Protein AF-U3M0C7-F1 (afdb_monomer)

InterPro domains:
  IPR016087 Chalcone isomerase [PF02431] (1-88)
  IPR016088 Chalcone isomerase, 3-layer sandwich [G3DSA:3.50.70.10] (1-88)
  IPR036298 Chalcone isomerase superfamily [SSF54626] (1-87)
  IPR044164 Chalcone--flavonone isomerase [PTHR28039] (1-88)

Radius of gyration: 12.87 Å; Cα contacts (8 Å, |Δi|>4): 120; chains: 1; bounding box: 29×24×34 Å

pLDDT: mean 89.0, std 5.52, range [64.88, 94.88]

Secondary structure (DSSP, 8-state):
-HHHHHHHHHHHHHHHHHHT---HHHHHHHHHHHHHHSS----TT-EEEEEE-TTSEEEEEEESSSPPPSS--EEEE-HHHHHHHHH-

Organism: NCBI:txid672235

Sequence (88 aa):
GEQYAEKVTENCVAFWKAVGLYTDAEGVAVEKFKEVFKPETFPRGASILFTHSPTGILTVAFSKDSSVPAAGGVAIENKPLCEAVLES

Structure (mmCIF, N/CA/C/O backbone):
data_AF-U3M0C7-F1
#
_entry.id   AF-U3M0C7-F1
#
loop_
_atom_site.group_PDB
_atom_site.id
_atom_site.type_symbol
_atom_site.label_atom_id
_atom_site.label_alt_id
_atom_site.label_comp_id
_atom_site.label_asym_id
_atom_site.label_entity_id
_atom_site.label_seq_id
_atom_site.pdbx_PDB_ins_code
_atom_site.Cartn_x
_atom_site.Cartn_y
_atom_site.Cartn_z
_atom_site.occupancy
_atom_site.B_iso_or_equiv
_atom_site.auth_seq_id
_atom_site.auth_comp_id
_atom_site.auth_asym_id
_atom_site.auth_atom_id
_atom_site.pdbx_PDB_model_num
ATOM 1 N N . GLY A 1 1 ? 7.262 7.006 -9.264 1.00 77.69 1 GLY A N 1
ATOM 2 C CA . GLY A 1 1 ? 6.721 6.118 -8.231 1.00 77.69 1 GLY A CA 1
ATOM 3 C C . GLY A 1 1 ? 5.840 6.894 -7.294 1.00 77.69 1 GLY A C 1
ATOM 4 O O . GLY A 1 1 ? 4.651 6.621 -7.224 1.00 77.69 1 GLY A O 1
ATOM 5 N N . GLU A 1 2 ? 6.416 7.911 -6.664 1.00 82.50 2 GLU A N 1
ATOM 6 C CA . GLU A 1 2 ? 5.758 8.824 -5.720 1.00 82.50 2 GLU A CA 1
ATOM 7 C C . GLU A 1 2 ? 4.364 9.313 -6.158 1.00 82.50 2 GLU A C 1
ATOM 9 O O . GLU A 1 2 ? 3.404 9.081 -5.437 1.00 82.50 2 GLU A O 1
ATOM 14 N N . GLN A 1 3 ? 4.209 9.853 -7.375 1.00 84.56 3 GLN A N 1
ATOM 15 C CA . GLN A 1 3 ? 2.905 10.332 -7.881 1.00 84.56 3 GLN A CA 1
ATOM 16 C C . GLN A 1 3 ? 1.804 9.257 -7.892 1.00 84.56 3 GLN A C 1
ATOM 18 O O . GLN A 1 3 ? 0.641 9.547 -7.620 1.00 84.56 3 GLN A O 1
ATOM 23 N N . TYR A 1 4 ? 2.161 8.008 -8.213 1.00 86.44 4 TYR A N 1
ATOM 24 C CA . TYR A 1 4 ? 1.214 6.894 -8.175 1.00 86.44 4 TYR A CA 1
ATOM 25 C C . TYR A 1 4 ? 0.831 6.577 -6.726 1.00 86.44 4 TYR A C 1
ATOM 27 O O . TYR A 1 4 ? -0.351 6.452 -6.408 1.00 86.44 4 TYR A O 1
ATOM 35 N N . ALA A 1 5 ? 1.825 6.507 -5.837 1.00 87.12 5 ALA A N 1
ATOM 36 C CA . ALA A 1 5 ? 1.588 6.191 -4.438 1.00 87.12 5 ALA A CA 1
ATOM 37 C C . ALA A 1 5 ? 0.766 7.263 -3.715 1.00 87.12 5 ALA A C 1
ATOM 39 O O . AL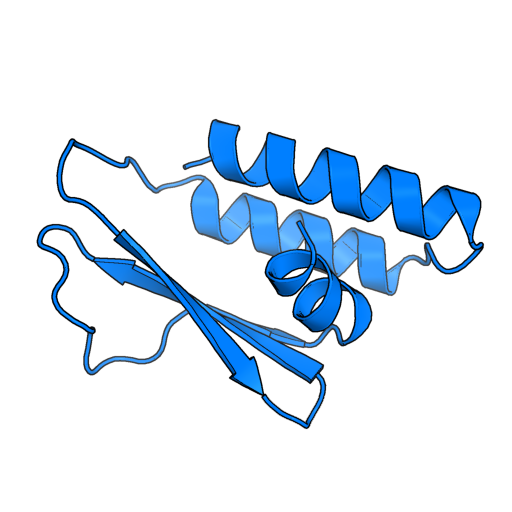A A 1 5 ? -0.108 6.928 -2.917 1.00 87.12 5 ALA A O 1
ATOM 40 N N . GLU A 1 6 ? 0.988 8.542 -4.018 1.00 89.00 6 GLU A N 1
ATOM 41 C CA . GLU A 1 6 ? 0.162 9.635 -3.506 1.00 89.00 6 GLU A CA 1
ATOM 42 C C . GLU A 1 6 ? -1.298 9.470 -3.909 1.00 89.00 6 GLU A C 1
ATOM 44 O O . GLU A 1 6 ? -2.172 9.564 -3.051 1.00 89.00 6 GLU A O 1
ATOM 49 N N . LYS A 1 7 ? -1.568 9.152 -5.180 1.00 88.56 7 LYS A N 1
ATOM 50 C CA . LYS A 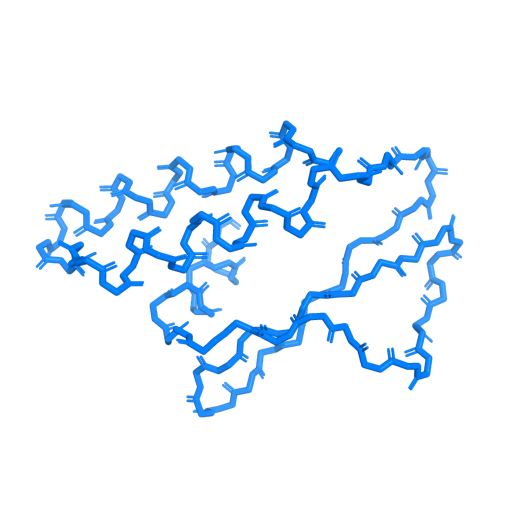1 7 ? -2.946 9.041 -5.661 1.00 88.56 7 LYS A CA 1
ATOM 51 C C . LYS A 1 7 ? -3.694 7.855 -5.057 1.00 88.56 7 LYS A C 1
ATOM 53 O O . LYS A 1 7 ? -4.841 8.013 -4.647 1.00 88.56 7 LYS A O 1
ATOM 58 N N . VAL A 1 8 ? -3.043 6.694 -4.964 1.00 87.06 8 VAL A N 1
ATOM 59 C CA . VAL A 1 8 ? -3.630 5.504 -4.324 1.00 87.06 8 VAL A CA 1
ATOM 60 C C . VAL A 1 8 ? -3.904 5.782 -2.847 1.00 87.06 8 VAL A C 1
ATOM 62 O O . VAL A 1 8 ? -5.011 5.566 -2.361 1.00 87.06 8 VAL A O 1
ATOM 65 N N . THR A 1 9 ? -2.924 6.333 -2.128 1.00 87.81 9 THR A N 1
ATOM 66 C CA . THR A 1 9 ? -3.076 6.581 -0.687 1.00 87.81 9 THR A CA 1
ATOM 67 C C . THR A 1 9 ? -4.068 7.699 -0.365 1.00 87.81 9 THR A C 1
ATOM 69 O O . THR A 1 9 ? -4.724 7.623 0.669 1.00 87.81 9 THR A O 1
ATOM 72 N N . GLU A 1 10 ? -4.238 8.701 -1.233 1.00 90.25 10 GLU A N 1
ATOM 73 C CA . GLU A 1 10 ? -5.275 9.732 -1.090 1.00 90.25 10 GLU A CA 1
ATOM 74 C C . GLU A 1 10 ? -6.676 9.104 -1.037 1.00 90.25 10 GLU A C 1
ATOM 76 O O . GLU A 1 10 ? -7.443 9.389 -0.113 1.00 90.25 10 GLU A O 1
ATOM 81 N N . ASN A 1 11 ? -6.976 8.201 -1.977 1.00 87.56 11 ASN A N 1
ATOM 82 C CA . ASN A 1 11 ? -8.256 7.495 -2.031 1.00 87.56 11 ASN A CA 1
ATOM 83 C C . ASN A 1 11 ? -8.466 6.618 -0.785 1.00 87.56 11 ASN A C 1
ATOM 85 O O . ASN A 1 11 ? -9.519 6.702 -0.148 1.00 87.56 11 ASN A O 1
ATOM 89 N N . CYS A 1 12 ? -7.451 5.840 -0.388 1.00 87.81 12 CYS A N 1
ATOM 90 C CA . CYS A 1 12 ? -7.525 4.975 0.793 1.00 87.81 12 CYS A CA 1
ATOM 91 C C . CYS A 1 12 ? -7.780 5.777 2.079 1.00 87.81 12 CYS A C 1
ATOM 93 O O . CYS A 1 12 ? -8.672 5.451 2.862 1.00 87.81 12 CYS A O 1
ATOM 95 N N . VAL A 1 13 ? -7.038 6.872 2.285 1.00 90.12 13 VAL A N 1
ATOM 96 C CA . VAL A 1 13 ? -7.164 7.716 3.483 1.00 90.12 13 VAL A CA 1
ATOM 97 C C . VAL A 1 13 ? -8.520 8.416 3.530 1.00 90.12 13 VAL A C 1
ATOM 99 O O . VAL A 1 13 ? -9.117 8.511 4.605 1.00 90.12 13 VAL A O 1
ATOM 102 N N . ALA A 1 14 ? -9.024 8.907 2.394 1.00 90.06 14 ALA A N 1
ATOM 103 C CA . ALA A 1 14 ? -10.347 9.521 2.328 1.00 90.06 14 ALA A CA 1
ATOM 104 C C . ALA A 1 14 ? -11.446 8.523 2.722 1.00 90.06 14 ALA A C 1
ATOM 106 O O . ALA A 1 14 ? -12.300 8.848 3.551 1.00 90.06 14 ALA A O 1
ATOM 107 N N . PHE A 1 15 ? -11.378 7.297 2.194 1.00 87.81 15 PHE A N 1
ATOM 108 C CA . PHE A 1 15 ? -12.313 6.230 2.536 1.00 87.81 15 PHE A CA 1
ATOM 109 C C . PHE A 1 15 ? -12.246 5.868 4.024 1.00 87.81 15 PHE A C 1
ATOM 111 O O . PHE A 1 15 ? -13.265 5.940 4.711 1.00 87.81 15 PHE A O 1
ATOM 118 N N . TRP A 1 16 ? -11.060 5.572 4.567 1.00 90.88 16 TRP A N 1
ATOM 119 C CA . TRP A 1 16 ? -10.913 5.182 5.975 1.00 90.88 16 TRP A CA 1
ATOM 120 C C . TRP A 1 16 ? -11.352 6.268 6.952 1.00 90.88 16 TRP A C 1
ATOM 122 O O . TRP A 1 16 ? -11.933 5.953 7.990 1.00 90.88 16 TRP A O 1
ATOM 132 N N . LYS A 1 17 ? -11.132 7.546 6.625 1.00 90.50 17 LYS A N 1
ATOM 133 C CA . LYS A 1 17 ? -11.658 8.661 7.425 1.00 90.50 17 LYS A CA 1
ATOM 134 C C . LYS A 1 17 ? -13.184 8.715 7.391 1.00 90.50 17 LYS A C 1
ATOM 136 O O . LYS A 1 17 ? -13.789 8.962 8.429 1.00 90.50 17 LYS A O 1
ATOM 141 N N . ALA A 1 18 ? -13.803 8.459 6.237 1.00 89.06 18 ALA A N 1
ATOM 142 C CA . ALA A 1 18 ? -15.258 8.460 6.099 1.00 89.06 18 ALA A CA 1
ATOM 143 C C . ALA A 1 18 ? -15.931 7.319 6.881 1.00 89.06 18 ALA A C 1
ATOM 145 O O . ALA A 1 18 ? -17.003 7.522 7.447 1.00 89.06 18 ALA A O 1
ATOM 146 N N . VAL A 1 19 ? -15.296 6.144 6.950 1.00 88.62 19 VAL A N 1
ATOM 147 C CA . VAL A 1 19 ? -15.826 4.974 7.677 1.00 88.62 19 VAL A CA 1
ATOM 148 C C . VAL A 1 19 ? -15.310 4.847 9.118 1.00 88.62 19 VAL A C 1
ATOM 150 O O . VAL A 1 19 ? -15.666 3.899 9.812 1.00 88.62 19 VAL A O 1
ATOM 153 N N . GLY A 1 20 ? -14.485 5.791 9.588 1.00 89.12 20 GLY A N 1
ATOM 154 C CA . GLY A 1 20 ? -13.954 5.805 10.957 1.00 89.12 20 GLY A CA 1
ATOM 155 C C . GLY A 1 20 ? -12.890 4.739 11.252 1.00 89.12 20 GLY A C 1
ATOM 156 O O . GLY A 1 20 ? -12.684 4.397 12.412 1.00 89.12 20 GLY A O 1
ATOM 157 N N . LEU A 1 21 ? -12.222 4.213 10.221 1.00 88.50 21 LEU A N 1
ATOM 158 C CA . LEU A 1 21 ? -11.173 3.188 10.326 1.00 88.50 21 LEU A CA 1
ATOM 159 C C . LEU A 1 21 ? -9.748 3.758 10.307 1.00 88.50 21 LEU A C 1
ATOM 161 O O . LEU A 1 21 ? -8.796 2.998 10.425 1.00 88.50 21 LEU A O 1
ATOM 165 N N . TYR A 1 22 ? -9.576 5.071 10.132 1.00 92.19 22 TYR A N 1
ATOM 166 C CA . TYR A 1 22 ? -8.247 5.679 10.055 1.00 92.19 22 TYR A CA 1
ATOM 167 C C . TYR A 1 22 ? -7.618 5.834 11.446 1.00 92.19 22 TYR A C 1
ATOM 169 O O . TYR A 1 22 ? -7.988 6.744 12.193 1.00 92.19 22 TYR A O 1
ATOM 177 N N . THR A 1 23 ? -6.654 4.972 11.770 1.00 94.12 23 THR A N 1
ATOM 178 C CA . THR A 1 23 ? -5.849 5.049 12.997 1.00 94.12 23 THR A CA 1
ATOM 179 C C . THR A 1 23 ? -4.377 5.341 12.690 1.00 94.12 23 THR A C 1
ATOM 181 O O . THR A 1 23 ? -3.967 5.443 11.530 1.00 94.12 23 THR A O 1
ATOM 184 N N . ASP A 1 24 ? -3.556 5.455 13.735 1.00 93.06 24 ASP A N 1
ATOM 185 C CA . ASP A 1 24 ? -2.104 5.616 13.600 1.00 93.06 24 ASP A CA 1
ATOM 186 C C . ASP A 1 24 ? -1.467 4.451 12.822 1.00 93.06 24 ASP A C 1
ATOM 188 O O . ASP A 1 24 ? -0.502 4.659 12.086 1.00 93.06 24 ASP A O 1
ATOM 192 N N . ALA A 1 25 ? -2.030 3.238 12.916 1.00 92.62 25 ALA A N 1
ATOM 193 C CA . ALA A 1 25 ? -1.543 2.074 12.177 1.00 92.62 25 ALA A CA 1
ATOM 194 C C . ALA A 1 25 ? -1.704 2.248 10.657 1.00 92.62 25 ALA A C 1
ATOM 196 O O . ALA A 1 25 ? -0.779 1.948 9.900 1.00 92.62 25 ALA A O 1
ATOM 197 N N . GLU A 1 26 ? -2.842 2.783 10.205 1.00 91.62 26 GLU A N 1
ATOM 198 C CA . GLU A 1 26 ? -3.081 3.107 8.794 1.00 91.62 26 GLU A CA 1
ATOM 199 C C . GLU A 1 26 ? -2.183 4.261 8.341 1.00 91.62 26 GLU A C 1
ATOM 201 O O . GLU A 1 26 ? -1.659 4.226 7.228 1.00 91.62 26 GLU A O 1
ATOM 206 N N . GLY A 1 27 ? -1.951 5.253 9.208 1.00 93.06 27 GLY A N 1
ATOM 207 C CA . GLY A 1 27 ? -1.013 6.348 8.948 1.00 93.06 27 GLY A CA 1
ATOM 208 C C . GLY A 1 27 ? 0.407 5.845 8.671 1.00 93.06 27 GLY A C 1
ATOM 209 O O . GLY A 1 27 ? 0.971 6.142 7.617 1.00 93.06 27 GLY A O 1
ATOM 210 N N . VAL A 1 28 ? 0.947 5.007 9.561 1.00 94.88 28 VAL A N 1
ATOM 211 C CA . VAL A 1 28 ? 2.281 4.396 9.403 1.00 94.88 28 VAL A CA 1
ATOM 212 C C . VAL A 1 28 ? 2.345 3.512 8.153 1.00 94.88 28 VAL A C 1
ATOM 214 O O . VAL A 1 28 ? 3.340 3.525 7.426 1.00 94.88 28 VAL A O 1
ATOM 217 N N . ALA A 1 29 ? 1.282 2.759 7.860 1.00 93.81 29 ALA A N 1
ATOM 218 C CA . ALA A 1 29 ? 1.222 1.920 6.666 1.00 93.81 29 ALA A CA 1
ATOM 219 C C . ALA A 1 29 ? 1.233 2.748 5.369 1.00 93.81 29 ALA A C 1
ATOM 221 O O . ALA A 1 29 ? 1.917 2.381 4.412 1.00 93.81 29 ALA A O 1
ATOM 222 N N . VAL A 1 30 ? 0.524 3.882 5.346 1.00 93.19 30 VAL A N 1
ATOM 223 C CA . VAL A 1 30 ? 0.513 4.831 4.222 1.00 93.19 30 VAL A CA 1
ATOM 224 C C . VAL A 1 30 ? 1.882 5.467 4.013 1.00 93.19 30 VAL A C 1
ATOM 226 O O . VAL A 1 30 ? 2.331 5.572 2.871 1.00 93.19 30 VAL A O 1
ATOM 229 N N . GLU A 1 31 ? 2.563 5.872 5.085 1.00 93.69 31 GLU A N 1
ATOM 230 C CA . GLU A 1 31 ? 3.924 6.407 4.986 1.00 93.69 31 GLU A CA 1
ATOM 231 C C . GLU A 1 31 ? 4.881 5.361 4.418 1.00 93.69 31 GLU A C 1
ATOM 233 O O . GLU A 1 31 ? 5.547 5.628 3.417 1.00 93.69 31 GLU A O 1
ATOM 238 N N . LYS A 1 32 ? 4.852 4.136 4.956 1.00 94.25 32 LYS A N 1
ATOM 239 C CA . LYS A 1 32 ? 5.667 3.025 4.453 1.00 94.25 32 LYS A CA 1
ATOM 240 C C . LYS A 1 32 ? 5.378 2.729 2.981 1.00 94.25 32 LYS A C 1
ATOM 242 O O . LYS A 1 32 ? 6.304 2.512 2.204 1.00 94.25 32 LYS A O 1
ATOM 247 N N . PHE A 1 33 ? 4.111 2.757 2.568 1.00 93.12 33 PHE A N 1
ATOM 248 C CA . PHE A 1 33 ? 3.738 2.600 1.164 1.00 93.12 33 PHE A CA 1
ATOM 249 C C . PHE A 1 33 ? 4.358 3.703 0.300 1.00 93.12 33 PHE A C 1
ATOM 251 O O . PHE A 1 33 ? 4.995 3.402 -0.701 1.00 93.12 33 PHE A O 1
ATOM 258 N N . LYS A 1 34 ? 4.265 4.976 0.694 1.00 92.75 34 LYS A N 1
ATOM 259 C CA . LYS A 1 34 ? 4.887 6.079 -0.060 1.00 92.75 34 LYS A CA 1
ATOM 260 C C . LYS A 1 34 ? 6.407 5.945 -0.144 1.00 92.75 34 LYS A C 1
ATOM 262 O O . LYS A 1 34 ? 6.972 6.149 -1.219 1.00 92.75 34 LYS A O 1
ATOM 267 N N . GLU A 1 35 ? 7.062 5.563 0.949 1.00 93.38 35 GLU A N 1
ATOM 268 C CA . GLU A 1 35 ? 8.513 5.361 0.990 1.00 93.38 35 GLU A CA 1
ATOM 269 C C . GLU A 1 35 ? 8.981 4.295 -0.004 1.00 93.38 35 GLU A C 1
ATOM 271 O O . GLU A 1 35 ? 9.961 4.516 -0.717 1.00 93.38 35 GLU A O 1
ATOM 276 N N . VAL A 1 36 ? 8.243 3.187 -0.124 1.00 93.00 36 VAL A N 1
ATOM 277 C CA . VAL A 1 36 ? 8.550 2.100 -1.071 1.00 93.00 36 VAL A CA 1
ATOM 278 C C . VAL A 1 36 ? 8.524 2.580 -2.527 1.00 93.00 36 VAL A C 1
ATOM 280 O O . VAL A 1 36 ? 9.294 2.099 -3.351 1.00 93.00 36 VAL A O 1
ATOM 283 N N . PHE A 1 37 ? 7.685 3.565 -2.852 1.00 91.94 37 PHE A N 1
ATOM 284 C CA . PHE A 1 37 ? 7.541 4.102 -4.208 1.00 91.94 37 PHE A CA 1
ATOM 285 C C . PHE A 1 37 ? 8.406 5.335 -4.495 1.00 91.94 37 PHE A C 1
ATOM 287 O O . PHE A 1 37 ? 8.508 5.753 -5.654 1.00 91.94 37 PHE A O 1
ATOM 294 N N . LYS A 1 38 ? 9.013 5.939 -3.468 1.00 90.19 38 LYS A N 1
ATOM 295 C CA . LYS A 1 38 ? 9.814 7.162 -3.583 1.00 90.19 38 LYS A CA 1
ATOM 296 C C . LYS A 1 38 ? 11.052 7.020 -4.484 1.00 90.19 38 LYS A C 1
ATOM 298 O O . LYS A 1 38 ? 11.248 7.903 -5.318 1.00 90.19 38 LYS A O 1
ATOM 303 N N . PRO A 1 39 ? 11.871 5.951 -4.394 1.00 89.00 39 PRO A N 1
ATOM 304 C CA . PRO A 1 39 ? 13.032 5.802 -5.275 1.00 89.00 39 PRO A CA 1
ATOM 305 C C . PRO A 1 39 ? 12.661 5.337 -6.693 1.00 89.00 39 PRO A C 1
ATOM 307 O O . PRO A 1 39 ? 13.502 5.364 -7.591 1.00 89.00 39 PRO A O 1
ATOM 310 N N . GLU A 1 40 ? 11.416 4.911 -6.915 1.00 87.38 40 GLU A N 1
ATOM 311 C CA . GLU A 1 40 ? 11.025 4.226 -8.142 1.00 87.38 40 GLU A CA 1
ATOM 312 C C . GLU A 1 40 ? 10.573 5.177 -9.248 1.00 87.38 40 GLU A C 1
ATOM 314 O O . GLU A 1 40 ? 9.765 6.094 -9.057 1.00 87.38 40 GLU A O 1
ATOM 319 N N . THR A 1 41 ? 11.018 4.893 -10.469 1.00 85.44 41 THR A N 1
ATOM 320 C CA . THR A 1 41 ? 10.540 5.536 -11.697 1.00 85.44 41 THR A CA 1
ATOM 321 C C . THR A 1 41 ? 9.978 4.468 -12.625 1.00 85.44 41 THR A C 1
ATOM 323 O O . THR A 1 41 ? 10.566 3.404 -12.788 1.00 85.44 41 THR A O 1
ATOM 326 N N . PHE A 1 42 ? 8.817 4.739 -13.224 1.00 85.31 42 PHE A N 1
ATOM 327 C CA . PHE A 1 42 ? 8.099 3.759 -14.038 1.00 85.31 42 PHE A CA 1
ATOM 328 C C . PHE A 1 42 ? 8.113 4.190 -15.505 1.00 85.31 42 PHE A C 1
ATOM 330 O O . PHE A 1 42 ? 7.224 4.931 -15.934 1.00 85.31 42 PHE A O 1
ATOM 337 N N . PRO A 1 43 ? 9.133 3.787 -16.286 1.00 86.00 43 PRO A N 1
ATOM 338 C CA . PRO A 1 43 ? 9.101 3.963 -17.730 1.00 86.00 43 PRO A CA 1
ATOM 339 C C . PRO A 1 43 ? 7.987 3.110 -18.348 1.00 86.00 43 PRO A C 1
ATOM 341 O O . PRO A 1 43 ? 7.439 2.199 -17.725 1.00 86.00 43 PRO A O 1
ATOM 344 N N . ARG A 1 44 ? 7.662 3.378 -19.616 1.00 86.88 44 ARG A N 1
ATOM 345 C CA . ARG A 1 44 ? 6.705 2.553 -20.365 1.00 86.88 44 ARG A CA 1
ATOM 346 C C . ARG A 1 44 ? 7.152 1.086 -20.349 1.00 86.88 44 ARG A C 1
ATOM 348 O O . ARG A 1 44 ? 8.285 0.801 -20.719 1.00 86.88 44 ARG A O 1
ATOM 355 N N . GLY A 1 45 ? 6.252 0.183 -19.962 1.00 86.25 45 GLY A N 1
ATOM 356 C CA . GLY A 1 45 ? 6.528 -1.257 -19.858 1.00 86.25 45 GLY A CA 1
ATOM 357 C C . GLY A 1 45 ? 6.963 -1.731 -18.466 1.00 86.25 45 GLY A C 1
ATOM 358 O O . GLY A 1 45 ? 7.005 -2.938 -18.231 1.00 86.25 45 GLY A O 1
ATOM 359 N N . ALA A 1 46 ? 7.218 -0.810 -17.530 1.00 90.06 46 ALA A N 1
ATOM 360 C CA . ALA A 1 46 ? 7.394 -1.159 -16.127 1.00 90.06 46 ALA A CA 1
ATOM 361 C C . ALA A 1 46 ? 6.062 -1.585 -15.492 1.00 90.06 46 ALA A C 1
ATOM 363 O O . ALA A 1 46 ? 4.988 -1.144 -15.902 1.00 90.06 46 ALA A O 1
ATOM 364 N N . SER A 1 47 ? 6.144 -2.443 -14.480 1.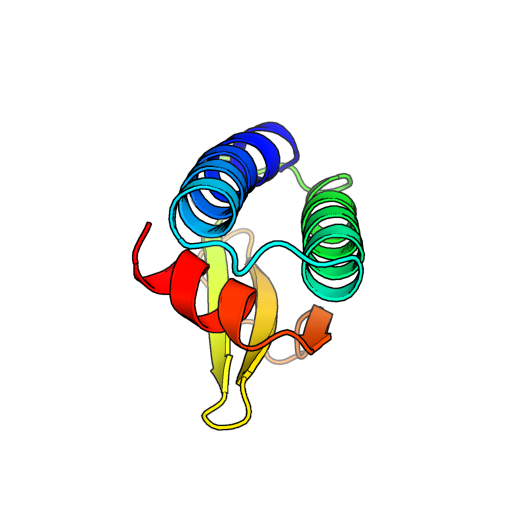00 90.62 47 SER A N 1
ATOM 365 C CA . SER A 1 47 ? 5.003 -2.984 -13.746 1.00 90.62 47 SER A CA 1
ATOM 366 C C . SER A 1 47 ? 5.204 -2.833 -12.244 1.00 90.62 47 SER A C 1
ATOM 368 O O . SER A 1 47 ? 6.311 -2.995 -11.726 1.00 90.62 47 SER A O 1
ATOM 370 N N . ILE A 1 48 ? 4.104 -2.558 -11.552 1.00 91.81 48 ILE A N 1
ATOM 371 C CA . ILE A 1 48 ? 3.993 -2.634 -10.098 1.00 91.81 48 ILE A CA 1
ATOM 372 C C . ILE A 1 48 ? 3.231 -3.920 -9.800 1.00 91.81 48 ILE A C 1
ATOM 374 O O . ILE A 1 48 ? 2.188 -4.170 -10.401 1.00 91.81 48 ILE A O 1
ATOM 378 N N . LEU A 1 49 ? 3.763 -4.744 -8.907 1.00 92.25 49 LEU A N 1
ATOM 379 C CA . LEU A 1 49 ? 3.171 -6.016 -8.528 1.00 92.25 49 LEU A CA 1
ATOM 380 C C . LEU A 1 49 ? 2.742 -5.948 -7.066 1.00 92.25 49 LEU A C 1
ATOM 382 O O . LEU A 1 49 ? 3.561 -5.675 -6.188 1.00 92.25 49 LEU A O 1
ATOM 386 N N . PHE A 1 50 ? 1.466 -6.232 -6.823 1.00 92.81 50 PHE A N 1
ATOM 387 C CA . PHE A 1 50 ? 0.896 -6.338 -5.488 1.00 92.81 50 PHE A CA 1
ATOM 388 C C . PHE A 1 50 ? 0.539 -7.789 -5.193 1.00 92.81 50 PHE A C 1
ATOM 390 O O . PHE A 1 50 ? -0.239 -8.409 -5.919 1.00 92.81 50 PHE A O 1
ATOM 397 N N . THR A 1 51 ? 1.093 -8.325 -4.110 1.00 92.62 51 THR A N 1
ATOM 398 C CA . THR A 1 51 ? 0.686 -9.624 -3.573 1.00 92.62 51 THR A CA 1
ATOM 399 C C . THR A 1 51 ? -0.126 -9.397 -2.311 1.00 92.62 51 THR A C 1
ATOM 401 O O . THR A 1 51 ? 0.374 -8.823 -1.343 1.00 92.62 51 THR A O 1
ATOM 404 N N . HIS A 1 52 ? -1.361 -9.889 -2.319 1.00 93.06 52 HIS A N 1
ATOM 405 C CA . HIS A 1 52 ? -2.291 -9.791 -1.202 1.00 93.06 52 HIS A CA 1
ATOM 406 C C . HIS A 1 52 ? -2.291 -11.109 -0.428 1.00 93.06 52 HIS A C 1
ATOM 408 O O . HIS A 1 52 ? -2.694 -12.150 -0.950 1.00 93.06 52 HIS A O 1
ATOM 414 N N . SER A 1 53 ? -1.818 -11.078 0.816 1.00 92.38 53 SER A N 1
ATOM 415 C CA . SER A 1 53 ? -1.888 -12.233 1.711 1.00 92.38 53 SER A CA 1
ATOM 416 C C . SER A 1 53 ? -3.246 -12.294 2.422 1.00 92.38 53 SER A C 1
ATOM 418 O O . SER A 1 53 ? -3.724 -11.252 2.882 1.00 92.38 53 SER A O 1
ATOM 420 N N . PRO A 1 54 ? -3.822 -13.492 2.656 1.00 90.50 54 PRO A N 1
ATOM 421 C CA . PRO A 1 54 ? -5.015 -13.652 3.495 1.00 90.50 54 PRO A CA 1
ATOM 422 C C . PRO A 1 54 ? -4.813 -13.168 4.942 1.00 90.50 54 PRO A C 1
ATOM 424 O O . PRO A 1 54 ? -5.783 -12.910 5.649 1.00 90.50 54 PRO A O 1
ATOM 427 N N . THR A 1 55 ? -3.563 -13.013 5.391 1.00 92.06 55 THR A N 1
ATOM 428 C CA . THR A 1 55 ? -3.229 -12.449 6.708 1.00 92.06 55 THR A CA 1
ATOM 429 C C . THR A 1 55 ? -3.229 -10.916 6.743 1.00 92.06 55 THR A C 1
ATOM 431 O O . THR A 1 55 ? -2.922 -10.344 7.784 1.00 92.06 55 THR A O 1
ATOM 434 N N . GLY A 1 56 ? -3.571 -10.236 5.641 1.00 91.94 56 GLY A N 1
ATOM 435 C CA . GLY A 1 56 ? -3.597 -8.770 5.579 1.00 91.94 56 GLY A CA 1
ATOM 436 C C . GLY A 1 56 ? -2.223 -8.133 5.362 1.00 91.94 56 GLY A C 1
ATOM 437 O O . GLY A 1 56 ? -1.987 -7.008 5.791 1.00 91.94 56 GLY A O 1
ATOM 438 N N . ILE A 1 57 ? -1.308 -8.857 4.716 1.00 93.75 57 ILE A N 1
ATOM 439 C CA . ILE A 1 57 ? 0.020 -8.354 4.349 1.00 93.75 57 ILE A CA 1
ATOM 440 C C . ILE A 1 57 ? 0.011 -8.008 2.864 1.00 93.75 57 ILE A C 1
ATOM 442 O O . ILE A 1 57 ? -0.300 -8.87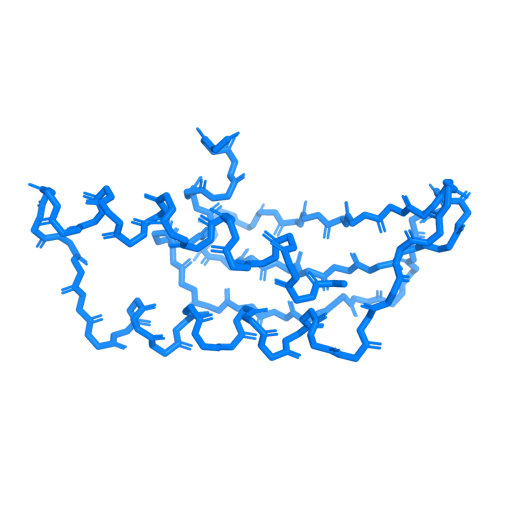0 2.038 1.00 93.75 57 ILE A O 1
ATOM 446 N N . LEU A 1 58 ? 0.375 -6.767 2.548 1.00 94.50 58 LEU A N 1
ATOM 447 C CA . LEU A 1 58 ? 0.573 -6.291 1.185 1.00 94.50 58 LEU A CA 1
ATOM 448 C C . LEU A 1 58 ? 2.062 -6.337 0.848 1.00 94.50 58 LEU A C 1
ATOM 450 O O . LEU A 1 58 ? 2.853 -5.614 1.453 1.00 94.50 58 LEU A O 1
ATOM 454 N N . THR A 1 59 ? 2.449 -7.151 -0.130 1.00 94.81 59 THR A N 1
ATOM 455 C CA . THR A 1 59 ? 3.822 -7.148 -0.650 1.00 94.81 59 THR A CA 1
ATOM 456 C C . THR A 1 59 ? 3.874 -6.366 -1.952 1.00 94.81 59 THR A C 1
ATOM 458 O O . THR A 1 59 ? 3.163 -6.700 -2.899 1.00 94.81 59 THR A O 1
ATOM 461 N N . VAL A 1 60 ? 4.734 -5.351 -2.008 1.00 94.00 60 VAL A N 1
ATOM 462 C CA . VAL A 1 60 ? 4.927 -4.490 -3.180 1.00 94.00 60 VAL A CA 1
ATOM 463 C C . VAL A 1 60 ? 6.250 -4.831 -3.854 1.00 94.00 60 VAL A C 1
ATOM 465 O O . VAL A 1 60 ? 7.309 -4.689 -3.242 1.00 94.00 60 VAL A O 1
ATOM 468 N N . ALA A 1 61 ? 6.199 -5.253 -5.113 1.00 93.62 61 ALA A N 1
ATOM 469 C CA . ALA A 1 61 ? 7.372 -5.506 -5.941 1.00 93.62 61 ALA A CA 1
ATOM 470 C C . ALA A 1 61 ? 7.315 -4.703 -7.248 1.00 93.62 61 ALA A C 1
ATOM 472 O O . ALA A 1 61 ? 6.251 -4.276 -7.696 1.00 93.62 61 ALA A O 1
ATOM 473 N N . PHE A 1 62 ? 8.474 -4.515 -7.874 1.00 91.25 62 PHE A N 1
ATOM 474 C CA . PHE A 1 62 ? 8.616 -3.725 -9.093 1.00 91.25 62 PHE A CA 1
ATOM 475 C C . PHE A 1 62 ? 9.308 -4.529 -10.184 1.00 91.25 62 PHE A C 1
ATOM 477 O O . PHE A 1 62 ? 10.201 -5.333 -9.915 1.00 91.25 62 PHE A O 1
ATOM 484 N N . SER A 1 63 ? 8.907 -4.282 -11.426 1.00 90.69 63 SER A N 1
ATOM 485 C CA . SER A 1 63 ? 9.507 -4.884 -12.610 1.00 90.69 63 SER A CA 1
ATOM 486 C C . SER A 1 63 ? 9.685 -3.846 -13.707 1.00 90.69 63 SER A C 1
ATOM 488 O O . SER A 1 63 ? 8.845 -2.965 -13.886 1.00 90.69 63 SER A O 1
ATOM 490 N N . LYS A 1 64 ? 10.786 -3.942 -14.457 1.00 87.19 64 LYS A N 1
ATOM 491 C CA . LYS A 1 64 ? 11.100 -3.015 -15.558 1.00 87.19 64 LYS A CA 1
ATOM 492 C C . LYS A 1 64 ? 10.540 -3.478 -16.905 1.00 87.19 64 LYS A C 1
ATOM 494 O O . LYS A 1 64 ? 10.453 -2.670 -17.822 1.00 87.19 64 LYS A O 1
ATOM 499 N N . ASP A 1 65 ? 10.190 -4.755 -17.017 1.00 84.62 65 ASP A N 1
ATOM 500 C CA . ASP A 1 65 ? 9.909 -5.447 -18.279 1.00 84.62 65 ASP A CA 1
ATOM 501 C C . ASP A 1 65 ? 8.718 -6.416 -18.178 1.00 84.62 65 ASP A C 1
ATOM 503 O O . ASP A 1 65 ? 8.570 -7.320 -18.995 1.00 84.62 65 ASP A O 1
ATOM 507 N N . SER A 1 66 ? 7.846 -6.216 -17.185 1.00 80.56 66 SER A N 1
ATOM 508 C CA . SER A 1 66 ? 6.672 -7.059 -16.893 1.00 80.56 66 SER A CA 1
ATOM 509 C C . SER A 1 66 ? 6.987 -8.484 -16.410 1.00 80.56 66 SER A C 1
ATOM 511 O O . SER A 1 66 ? 6.065 -9.268 -16.185 1.00 80.56 66 SER A O 1
ATOM 513 N N . SER A 1 67 ? 8.260 -8.829 -16.192 1.00 86.94 67 SER A N 1
ATOM 514 C CA . SER A 1 67 ? 8.624 -10.076 -15.512 1.00 86.94 67 SER A CA 1
ATOM 515 C C . SER A 1 67 ? 8.185 -10.059 -14.042 1.00 86.94 67 SER A C 1
ATOM 517 O O . SER A 1 67 ? 8.190 -9.010 -13.395 1.00 86.94 67 SER A O 1
ATOM 519 N N . VAL A 1 68 ? 7.816 -11.218 -13.492 1.00 84.56 68 VAL A N 1
ATOM 520 C CA . VAL A 1 68 ? 7.557 -11.360 -12.052 1.00 84.56 68 VAL A CA 1
ATOM 521 C C . VAL A 1 68 ? 8.893 -11.639 -11.353 1.00 84.56 68 VAL A C 1
ATOM 523 O O . VAL A 1 68 ? 9.512 -12.667 -11.641 1.00 84.56 68 VAL A O 1
ATOM 526 N N . PRO A 1 69 ? 9.374 -10.756 -10.461 1.00 80.62 69 PRO A N 1
ATOM 527 C CA . PRO A 1 69 ? 10.643 -10.964 -9.777 1.00 80.62 69 PRO A CA 1
ATOM 528 C C . PRO A 1 69 ? 10.571 -12.160 -8.818 1.00 80.62 69 PRO A C 1
ATOM 530 O O . PRO A 1 69 ? 9.590 -12.348 -8.103 1.00 80.62 69 PRO A O 1
ATOM 533 N N . ALA A 1 70 ? 11.642 -12.959 -8.785 1.00 74.12 70 ALA A N 1
ATOM 534 C CA . ALA A 1 70 ? 11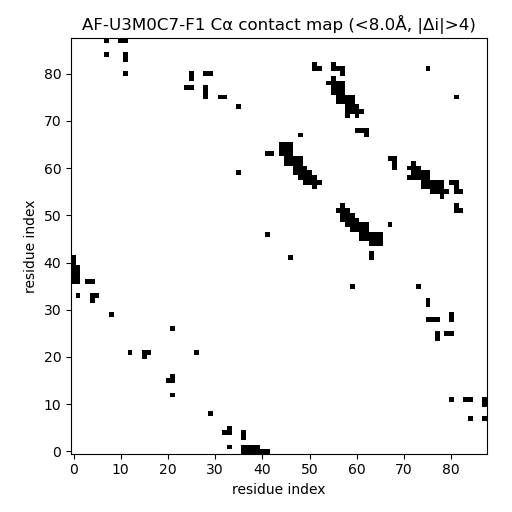.766 -14.102 -7.875 1.00 74.12 70 ALA A CA 1
ATOM 535 C C . ALA A 1 70 ? 12.064 -13.682 -6.422 1.00 74.12 70 ALA A C 1
ATOM 537 O O . ALA A 1 70 ? 11.748 -14.413 -5.486 1.00 74.12 70 ALA A O 1
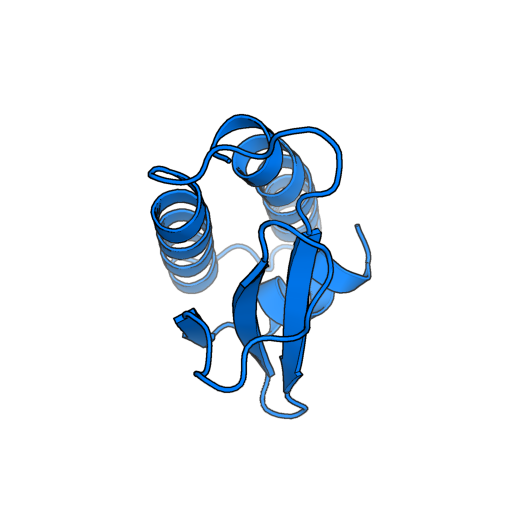ATOM 538 N N . ALA A 1 71 ? 12.681 -12.511 -6.231 1.00 71.75 71 ALA A N 1
ATOM 539 C CA . ALA A 1 71 ? 12.882 -11.919 -4.915 1.00 71.75 71 ALA A CA 1
ATOM 540 C C . ALA A 1 71 ? 11.588 -11.237 -4.451 1.00 71.75 71 ALA A C 1
ATOM 542 O O . ALA A 1 71 ? 10.975 -10.482 -5.207 1.00 71.75 71 ALA A O 1
ATOM 543 N N . GLY A 1 72 ? 11.184 -11.509 -3.207 1.00 71.12 72 GLY A N 1
ATOM 544 C CA . GLY A 1 72 ? 10.028 -10.867 -2.589 1.00 71.12 72 GLY A CA 1
ATOM 545 C C . GLY A 1 72 ? 10.195 -9.348 -2.522 1.00 71.12 72 GLY A C 1
ATOM 546 O O . GLY A 1 72 ? 11.297 -8.839 -2.326 1.00 71.12 72 GLY A O 1
ATOM 547 N N . GLY A 1 73 ? 9.086 -8.636 -2.708 1.00 88.06 73 GLY A N 1
ATOM 548 C CA . GLY A 1 73 ? 9.018 -7.190 -2.549 1.00 88.06 73 GLY A CA 1
ATOM 549 C C . GLY A 1 73 ? 9.024 -6.740 -1.086 1.00 88.06 73 GLY A C 1
ATOM 550 O O . GLY A 1 73 ? 9.288 -7.518 -0.168 1.00 88.06 73 GLY A O 1
ATOM 551 N N . VAL A 1 74 ? 8.679 -5.476 -0.850 1.00 93.81 74 VAL A N 1
ATOM 552 C CA . VAL A 1 74 ? 8.538 -4.941 0.510 1.00 93.81 74 VAL A CA 1
ATOM 553 C C . VAL A 1 74 ? 7.183 -5.339 1.084 1.00 93.81 74 VAL A C 1
ATOM 555 O O . VAL A 1 74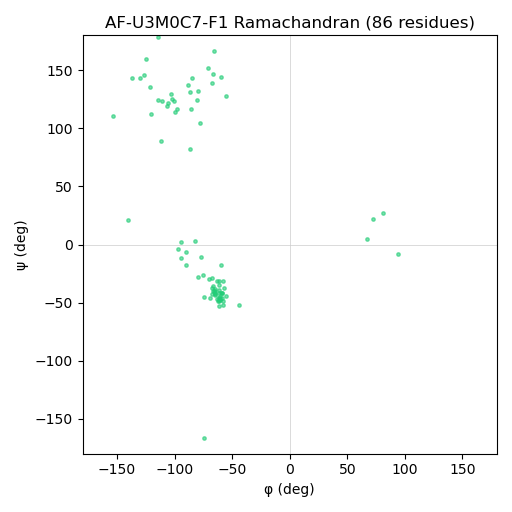 ? 6.151 -5.035 0.492 1.00 93.81 74 VAL A O 1
ATOM 558 N N . ALA A 1 75 ? 7.188 -5.987 2.249 1.00 94.19 75 ALA A N 1
ATOM 559 C CA . ALA A 1 75 ? 5.979 -6.361 2.977 1.00 94.19 75 ALA A CA 1
ATOM 560 C C . ALA A 1 75 ? 5.487 -5.227 3.895 1.00 94.19 75 ALA A C 1
ATOM 562 O O . ALA A 1 75 ? 6.246 -4.656 4.693 1.00 94.19 75 ALA A O 1
ATOM 563 N N . ILE A 1 76 ? 4.196 -4.917 3.802 1.00 94.44 76 ILE A N 1
ATOM 564 C CA . ILE A 1 76 ? 3.488 -3.939 4.627 1.00 94.44 76 ILE A CA 1
ATOM 565 C C . ILE A 1 76 ? 2.364 -4.670 5.360 1.00 94.44 76 ILE A C 1
ATOM 567 O O . ILE A 1 76 ? 1.412 -5.158 4.753 1.00 94.44 76 ILE A O 1
ATOM 571 N N . GLU A 1 77 ? 2.498 -4.767 6.679 1.00 94.69 77 GLU A N 1
ATOM 572 C CA . GLU A 1 77 ? 1.547 -5.451 7.554 1.00 94.69 77 GLU A CA 1
ATOM 573 C C . GLU A 1 77 ? 0.426 -4.490 7.954 1.00 94.69 77 GLU A C 1
ATOM 575 O O . GLU A 1 77 ? 0.464 -3.860 9.008 1.00 94.69 77 GLU A O 1
ATOM 580 N N . ASN A 1 78 ? -0.563 -4.333 7.076 1.00 93.44 78 ASN A N 1
ATOM 581 C CA . ASN A 1 78 ? -1.767 -3.568 7.369 1.00 93.44 78 ASN A CA 1
ATOM 582 C C . ASN A 1 78 ? -2.918 -4.094 6.507 1.00 93.44 78 ASN A C 1
ATOM 584 O O . ASN A 1 78 ? -2.926 -3.930 5.285 1.00 93.44 78 ASN A O 1
ATOM 588 N N . LYS A 1 79 ? -3.888 -4.743 7.160 1.00 92.25 79 LYS A N 1
ATOM 589 C CA . LYS A 1 79 ? -5.023 -5.364 6.477 1.00 92.25 79 LYS A CA 1
ATOM 590 C C . LYS A 1 79 ? -5.880 -4.344 5.709 1.00 92.25 79 LYS A C 1
ATOM 592 O O . LYS A 1 79 ? -6.120 -4.607 4.533 1.00 92.25 79 LYS A O 1
ATOM 597 N N . PRO A 1 80 ? -6.266 -3.187 6.289 1.00 91.19 80 PRO A N 1
ATOM 598 C CA . PRO A 1 80 ? -7.009 -2.167 5.550 1.00 91.19 80 PRO A CA 1
ATOM 599 C C . PRO A 1 80 ? -6.301 -1.714 4.270 1.00 91.19 80 PRO A C 1
ATOM 601 O O . PRO A 1 80 ? -6.934 -1.643 3.223 1.00 91.19 80 PRO A O 1
ATOM 604 N N . LEU A 1 81 ? -4.989 -1.460 4.318 1.00 91.19 81 LEU A N 1
ATOM 605 C CA . LEU A 1 81 ? -4.190 -1.087 3.146 1.00 91.19 81 LEU A CA 1
ATOM 606 C C . LEU A 1 81 ? -4.118 -2.217 2.118 1.00 91.19 81 LEU A C 1
ATOM 608 O O . LEU A 1 81 ? -4.234 -1.960 0.922 1.00 91.19 81 LEU A O 1
ATOM 612 N N . 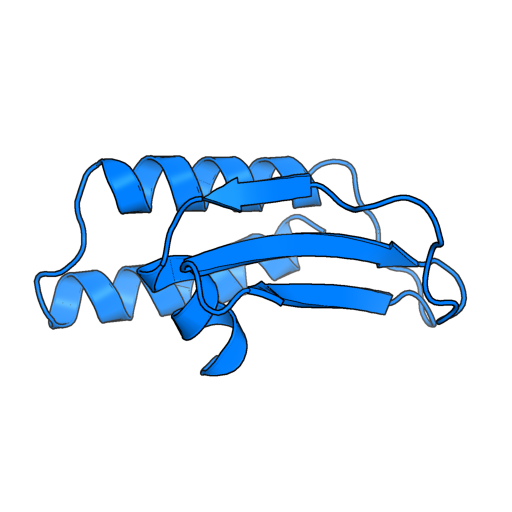CYS A 1 82 ? -3.937 -3.457 2.576 1.00 92.12 82 CYS A N 1
ATOM 613 C CA . CYS A 1 82 ? -3.923 -4.627 1.704 1.00 92.12 82 CYS A CA 1
ATOM 614 C C . CYS A 1 82 ? -5.236 -4.759 0.922 1.00 92.12 82 CYS A C 1
ATOM 616 O O . CYS A 1 82 ? -5.205 -5.032 -0.271 1.00 92.12 82 CYS A O 1
ATOM 618 N N . GLU A 1 83 ? -6.380 -4.528 1.559 1.00 89.69 83 GLU A N 1
ATOM 619 C CA . GLU A 1 83 ? -7.688 -4.599 0.899 1.00 89.69 83 GLU A CA 1
AT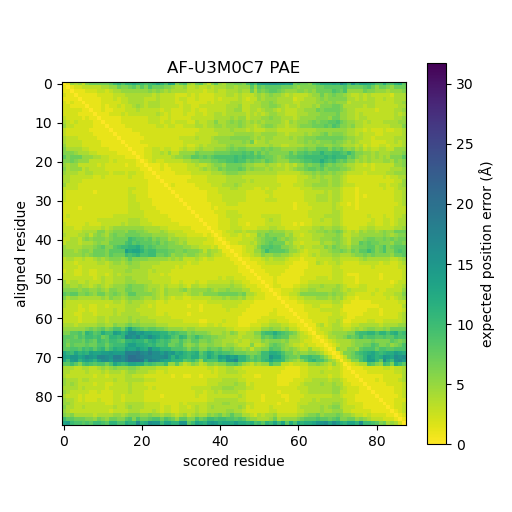OM 620 C C . GLU A 1 83 ? -7.930 -3.374 0.001 1.00 89.69 83 GLU A C 1
ATOM 622 O O . GLU A 1 83 ? -8.271 -3.524 -1.170 1.00 89.69 83 GLU A O 1
ATOM 627 N N . ALA A 1 84 ? -7.633 -2.166 0.488 1.00 87.50 84 ALA A N 1
ATOM 628 C CA . ALA A 1 84 ? -7.910 -0.926 -0.236 1.00 87.50 84 ALA A CA 1
ATOM 629 C C . ALA A 1 84 ? -7.142 -0.790 -1.562 1.00 87.50 84 ALA A C 1
ATOM 631 O O . ALA A 1 84 ? -7.655 -0.202 -2.509 1.00 87.50 84 ALA A O 1
ATOM 632 N N . VAL A 1 85 ? -5.930 -1.350 -1.668 1.00 87.19 85 VAL A N 1
ATOM 633 C CA . VAL A 1 85 ? -5.162 -1.334 -2.929 1.00 87.19 85 VAL A CA 1
ATOM 634 C C . VAL A 1 85 ? -5.816 -2.196 -4.016 1.00 87.19 85 VAL A C 1
ATOM 636 O O . VAL A 1 85 ? -5.670 -1.884 -5.194 1.00 87.19 85 VAL A O 1
ATOM 639 N N . LEU A 1 86 ? -6.550 -3.251 -3.644 1.00 85.88 86 LEU A N 1
ATOM 640 C CA . LEU A 1 86 ? -7.297 -4.083 -4.594 1.00 85.88 86 LEU A CA 1
ATOM 641 C C . LEU A 1 86 ? -8.626 -3.435 -5.019 1.00 85.88 86 LEU A C 1
ATOM 643 O O . LEU A 1 86 ? -9.119 -3.706 -6.110 1.00 85.88 86 LEU A O 1
ATOM 647 N N . GLU A 1 87 ? -9.204 -2.605 -4.152 1.00 79.44 87 GLU A N 1
ATOM 648 C CA . GLU A 1 87 ? -10.505 -1.953 -4.352 1.00 79.44 87 GLU A CA 1
ATOM 649 C C . GLU A 1 87 ? -10.417 -0.580 -5.055 1.00 79.44 87 GLU A C 1
ATOM 651 O O . GLU A 1 87 ? -11.455 0.008 -5.366 1.00 79.44 87 GLU A O 1
ATOM 656 N N . SER A 1 88 ? -9.200 -0.068 -5.293 1.00 64.88 88 SER A N 1
ATOM 657 C CA . SER A 1 88 ? -8.921 1.261 -5.874 1.00 64.88 88 SER A CA 1
ATOM 658 C C . SER A 1 88 ? -8.938 1.330 -7.406 1.00 64.88 88 SER A C 1
ATOM 660 O O . SER A 1 88 ? -8.767 0.304 -8.095 1.00 64.88 88 SER A O 1
#

Solvent-accessible surface area (backbone atoms only — not comparable to full-atom values): 5073 Å² total; per-residue (Å²): 54,40,74,59,38,50,56,56,46,51,55,47,52,54,50,27,56,75,73,71,67,65,46,73,69,53,51,54,47,49,51,52,52,36,58,73,23,54,88,41,76,74,58,93,59,37,37,79,44,79,45,74,44,97,86,21,32,26,28,45,34,73,26,73,72,64,58,82,69,91,68,82,47,54,76,40,87,34,45,69,60,33,52,43,67,74,74,105

Mean predicted aligned error: 4.02 Å

Foldseek 3Di:
DLVVLVVLLVVLQVVCVVVVNDDVLSVVLSVVSNVLCVVDDADPQKDWDWDQDPQQKTWIDIDRHPDDDPDTHDIRRHNSSSVSSVVD

Nearest PDB structures (foldseek):
  8v8l-assembly2_B  TM=9.908E-01  e=5.109E-12  Panicum virgatum
  8v8p-assembly5_E  TM=9.910E-01  e=8.487E-12  Sorghum bicolor
  1jx1-assembly4_D  TM=9.560E-01  e=1.101E-08  Medicago sativa
  1eyp-assembly1_A  TM=9.540E-01  e=1.249E-08  Medicago sativa
  5wks-assembly1_A  TM=9.500E-01  e=2.128E-06  unidentified